Protein AF-A0A3D1K564-F1 (afdb_monomer_lite)

Sequence (137 aa):
MQFQDIPREAAVLSRRKPKVAVYGVAVAQEESGLRGAKVAAESIRPDVGFVIDVWGANDTPEAKQPDGGEAKLGMGPGIFKNPNNTRLFVDRMMMVAKKENIPYQITSHYLSVSRTDAAVLIETILSMSGKDKFYRA

pLDDT: mean 79.86, std 16.47, range [28.91, 97.94]

Foldseek 3Di:
DDPVCVVVVVVVVVVVPDPDDDDDDDFPCLVVQLVRLLVVCVVVVDLDDDDDDDDDAQPDPPRDAAPFGHDDPPQAEEQEDEPLDDPVVSVVVVVVCVVVVNGYHYTHHPDPADSGSSNSNSVSNVVVPPPPDPDPD

Structure (mmCIF, N/CA/C/O backbone):
data_AF-A0A3D1K564-F1
#
_entry.id   AF-A0A3D1K564-F1
#
loop_
_atom_site.group_PDB
_atom_site.id
_atom_site.type_symbol
_atom_site.label_atom_id
_atom_site.label_alt_id
_atom_site.label_comp_id
_atom_site.label_asym_id
_atom_site.label_entity_id
_atom_site.label_seq_id
_atom_site.pdbx_PDB_ins_code
_atom_site.Cartn_x
_atom_site.Cartn_y
_atom_site.Cartn_z
_atom_site.occupancy
_atom_site.B_iso_or_equiv
_atom_site.auth_seq_id
_atom_site.auth_comp_id
_a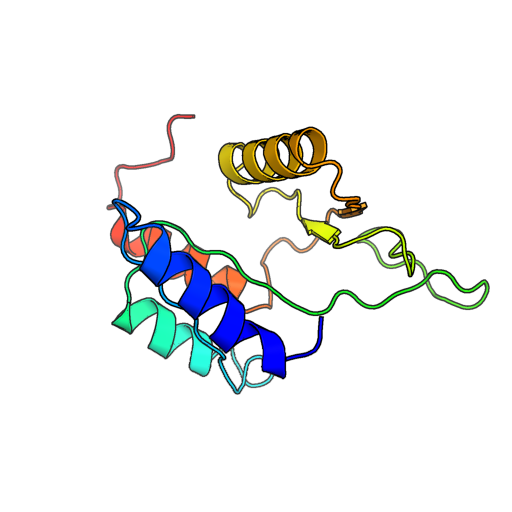tom_site.auth_asym_id
_atom_site.auth_atom_id
_atom_site.pdbx_PDB_model_num
ATOM 1 N N . MET A 1 1 ? -6.138 -2.792 -15.279 1.00 43.50 1 MET A N 1
ATOM 2 C CA . MET A 1 1 ? -7.087 -2.254 -14.287 1.00 43.50 1 MET A CA 1
ATOM 3 C C . MET A 1 1 ? -7.324 -0.808 -14.672 1.00 43.50 1 MET A C 1
ATOM 5 O O . MET A 1 1 ? -6.364 -0.047 -14.679 1.00 43.50 1 MET A O 1
ATOM 9 N N . GLN A 1 2 ? -8.515 -0.465 -15.160 1.00 30.95 2 GLN A N 1
ATOM 10 C CA . GLN A 1 2 ? -8.832 0.924 -15.504 1.00 30.95 2 GLN A CA 1
ATOM 11 C C . GLN A 1 2 ? -9.323 1.623 -14.230 1.00 30.95 2 GLN A C 1
ATOM 13 O O . GLN A 1 2 ? -9.962 0.995 -13.394 1.00 30.95 2 GLN A O 1
ATOM 18 N N . PHE A 1 3 ? -9.056 2.921 -14.062 1.00 37.22 3 PHE A N 1
ATOM 19 C CA . PHE A 1 3 ? -9.490 3.697 -12.882 1.00 37.22 3 PHE A CA 1
ATOM 20 C C . PHE A 1 3 ? -11.009 3.626 -12.604 1.00 37.22 3 PHE A C 1
ATOM 22 O O . PHE A 1 3 ? -11.448 3.906 -11.492 1.00 37.22 3 PHE A O 1
ATOM 29 N N . GLN A 1 4 ? -11.808 3.215 -13.594 1.00 34.19 4 GLN A N 1
ATOM 30 C CA . GLN A 1 4 ? -13.251 2.996 -13.476 1.00 34.19 4 GLN A CA 1
ATOM 31 C C . GLN A 1 4 ? -13.634 1.728 -12.689 1.00 34.19 4 GLN A C 1
ATOM 33 O O . GLN A 1 4 ? -14.790 1.601 -12.289 1.00 34.19 4 GLN A O 1
ATOM 38 N N . ASP A 1 5 ? -12.693 0.811 -12.445 1.00 50.09 5 ASP A N 1
ATOM 39 C CA . ASP A 1 5 ? -12.957 -0.441 -11.732 1.00 50.09 5 ASP A CA 1
ATOM 40 C C . ASP A 1 5 ? -12.963 -0.244 -10.203 1.00 50.09 5 ASP A C 1
ATOM 42 O O . ASP A 1 5 ? -13.781 -0.850 -9.521 1.00 50.09 5 ASP A O 1
ATOM 46 N N . ILE A 1 6 ? -12.185 0.703 -9.656 1.00 52.62 6 ILE A N 1
ATOM 47 C CA . ILE A 1 6 ? -12.010 0.906 -8.198 1.00 52.62 6 ILE A CA 1
ATOM 48 C C . ILE A 1 6 ? -13.342 0.995 -7.408 1.00 52.62 6 ILE A C 1
ATOM 50 O O . ILE A 1 6 ? -13.456 0.358 -6.352 1.00 52.62 6 ILE A O 1
ATOM 54 N N . PRO A 1 7 ? -14.390 1.711 -7.877 1.00 54.53 7 PRO A N 1
ATOM 55 C CA . PRO A 1 7 ? -15.698 1.711 -7.213 1.00 54.53 7 PRO A CA 1
ATOM 56 C C . PRO A 1 7 ? -16.371 0.326 -7.181 1.00 54.53 7 PRO A C 1
ATOM 58 O O . PRO A 1 7 ? -17.104 -0.000 -6.244 1.00 54.53 7 PRO A O 1
ATOM 61 N N . ARG A 1 8 ? -16.124 -0.509 -8.194 1.00 57.53 8 ARG A N 1
ATOM 62 C CA . ARG A 1 8 ? -16.671 -1.861 -8.343 1.00 57.53 8 ARG A CA 1
ATOM 63 C C . ARG A 1 8 ? -16.048 -2.830 -7.348 1.00 57.53 8 ARG A C 1
ATOM 65 O O . ARG A 1 8 ? -16.786 -3.580 -6.710 1.00 57.53 8 ARG A O 1
ATOM 72 N N . GLU A 1 9 ? -14.731 -2.804 -7.157 1.00 64.12 9 GLU A N 1
ATOM 73 C CA . GLU A 1 9 ? -14.086 -3.651 -6.144 1.00 64.12 9 GLU A CA 1
ATOM 74 C C . GLU A 1 9 ? -14.426 -3.199 -4.718 1.00 64.12 9 GLU A C 1
ATOM 76 O O . GLU A 1 9 ? -14.668 -4.041 -3.849 1.00 64.12 9 GLU A O 1
ATOM 81 N N . ALA A 1 10 ? -14.562 -1.890 -4.476 1.00 62.00 10 ALA A N 1
ATOM 82 C CA . ALA A 1 10 ? -15.093 -1.385 -3.208 1.00 62.00 10 ALA A CA 1
ATOM 83 C C . ALA A 1 10 ? -16.510 -1.936 -2.927 1.00 62.00 10 ALA A C 1
ATOM 85 O O . ALA A 1 10 ? -16.824 -2.333 -1.801 1.00 62.00 10 ALA A O 1
ATOM 86 N N . ALA A 1 11 ? -17.345 -2.074 -3.963 1.00 63.56 11 ALA A N 1
ATOM 87 C CA . ALA A 1 11 ? -18.661 -2.703 -3.857 1.00 63.56 11 ALA A CA 1
ATOM 88 C C . ALA A 1 11 ? -18.607 -4.231 -3.628 1.00 63.56 11 ALA A C 1
ATOM 90 O O . ALA A 1 11 ? -19.564 -4.812 -3.114 1.00 63.56 11 ALA A O 1
ATOM 91 N N . VAL A 1 12 ? -17.502 -4.907 -3.958 1.00 70.81 12 VAL A N 1
ATOM 92 C CA . VAL A 1 12 ? -17.290 -6.321 -3.595 1.00 70.81 12 VAL A CA 1
ATOM 93 C C . VAL A 1 12 ? -17.003 -6.457 -2.099 1.00 70.81 12 VAL A C 1
ATOM 95 O O . VAL A 1 12 ? -17.484 -7.398 -1.462 1.00 70.81 12 VAL A O 1
ATOM 98 N N . LEU A 1 13 ? -16.267 -5.512 -1.508 1.00 73.50 13 LEU A N 1
ATOM 99 C CA . LEU A 1 13 ? -15.951 -5.533 -0.078 1.00 73.50 13 LEU A CA 1
ATOM 100 C C . LEU A 1 13 ? -17.196 -5.368 0.796 1.00 73.50 13 LEU A C 1
ATOM 102 O O . LEU A 1 13 ? -17.326 -6.076 1.796 1.00 73.50 13 LEU A O 1
ATOM 106 N N . SER A 1 14 ? -18.153 -4.529 0.391 1.00 72.19 14 SER A N 1
ATOM 107 C CA . SER A 1 14 ? -19.412 -4.361 1.134 1.00 72.19 14 SER A CA 1
ATOM 108 C C . SER A 1 14 ? -20.206 -5.671 1.249 1.00 72.19 14 SER A C 1
ATOM 110 O O . SER A 1 14 ? -20.795 -5.961 2.291 1.00 72.19 14 SER A O 1
ATOM 112 N N . ARG A 1 15 ? -20.144 -6.532 0.224 1.00 78.25 15 ARG A N 1
ATOM 113 C CA . ARG A 1 15 ? -20.793 -7.856 0.219 1.00 78.25 15 ARG A CA 1
ATOM 114 C C . ARG A 1 15 ? -20.094 -8.875 1.120 1.00 78.25 15 ARG A C 1
ATOM 116 O O . ARG A 1 15 ? -20.740 -9.811 1.583 1.00 78.25 15 ARG A O 1
ATOM 123 N N . ARG A 1 16 ? -18.794 -8.702 1.382 1.00 82.50 16 ARG A N 1
ATOM 124 C CA . ARG A 1 16 ? -17.988 -9.613 2.215 1.00 82.50 16 ARG A CA 1
ATOM 125 C C . ARG A 1 16 ? -18.073 -9.324 3.715 1.00 82.50 16 ARG A C 1
ATOM 127 O O . ARG A 1 16 ? -17.555 -10.121 4.490 1.00 82.50 16 ARG A O 1
ATOM 134 N N . LYS A 1 17 ? -18.734 -8.230 4.122 1.00 81.38 17 LYS A N 1
ATOM 135 C CA . LYS A 1 17 ? -18.949 -7.834 5.529 1.00 81.38 17 LYS A CA 1
ATOM 136 C C . LYS A 1 17 ? -17.663 -7.923 6.377 1.00 81.38 17 LYS A C 1
ATOM 138 O O . LYS A 1 17 ? -17.613 -8.692 7.341 1.00 81.38 17 LYS A O 1
ATOM 143 N N . PRO A 1 18 ? -16.598 -7.189 6.007 1.00 85.06 18 PRO A N 1
ATOM 144 C CA . PRO A 1 18 ? -15.354 -7.203 6.763 1.00 85.06 18 PRO A CA 1
ATOM 145 C C . PRO A 1 18 ? -15.577 -6.701 8.194 1.00 85.06 18 PRO A C 1
ATOM 147 O O . PRO A 1 18 ? -16.419 -5.845 8.448 1.00 85.06 18 PRO A O 1
ATOM 150 N N . LYS A 1 19 ? -14.767 -7.198 9.135 1.00 90.75 19 LYS A N 1
ATOM 151 C CA . LYS A 1 19 ? -14.740 -6.709 10.528 1.00 90.75 19 LYS A CA 1
ATOM 152 C C . LYS A 1 19 ? -14.007 -5.367 10.684 1.00 90.75 19 LYS A C 1
ATOM 154 O O . LYS A 1 19 ? -13.745 -4.944 11.802 1.00 90.75 19 LYS A O 1
ATOM 159 N N . VAL A 1 20 ? -13.634 -4.744 9.571 1.00 88.50 20 VAL A N 1
ATOM 160 C CA . VAL A 1 20 ? -12.897 -3.482 9.499 1.00 88.50 20 VAL A CA 1
ATOM 161 C C . VAL A 1 20 ? -13.640 -2.533 8.569 1.00 88.50 20 VAL A C 1
ATOM 163 O O . VAL A 1 20 ? -14.261 -2.978 7.600 1.00 88.50 20 VAL A O 1
ATOM 166 N N . ALA A 1 21 ? -13.565 -1.235 8.850 1.00 89.06 21 ALA A N 1
ATOM 167 C CA . ALA A 1 21 ? -13.993 -0.221 7.899 1.00 89.06 21 ALA A CA 1
ATOM 168 C C . ALA A 1 21 ? -12.960 -0.125 6.766 1.00 89.06 21 ALA A C 1
ATOM 170 O O . ALA A 1 21 ? -11.756 -0.166 7.017 1.00 89.06 21 ALA A O 1
ATOM 171 N N . VAL A 1 22 ? -13.427 -0.016 5.522 1.00 89.12 22 VAL A N 1
ATOM 172 C CA . VAL A 1 22 ? -12.557 0.158 4.353 1.00 89.12 22 VAL A CA 1
ATOM 173 C C . VAL A 1 22 ? -12.939 1.444 3.641 1.00 89.12 22 VAL A C 1
ATOM 175 O O . VAL A 1 22 ? -14.104 1.641 3.301 1.00 89.12 22 VAL A O 1
ATOM 178 N N . TYR A 1 23 ? -11.941 2.287 3.394 1.00 88.56 23 TYR A N 1
ATOM 179 C CA . TYR A 1 23 ? -12.080 3.556 2.691 1.00 88.56 23 TYR A CA 1
ATOM 180 C C . TYR A 1 23 ? -11.249 3.500 1.409 1.00 88.56 23 TYR A C 1
ATOM 182 O O . TYR A 1 23 ? -10.052 3.228 1.459 1.00 88.56 23 TYR A O 1
ATOM 190 N N . GLY A 1 24 ? -11.886 3.741 0.264 1.00 89.38 24 GLY A N 1
ATOM 191 C CA . GLY A 1 24 ? -11.201 3.977 -1.006 1.00 89.38 24 GLY A CA 1
ATOM 192 C C . GLY A 1 24 ? -11.219 5.469 -1.305 1.00 89.38 24 GLY A C 1
ATOM 193 O O . GLY A 1 24 ? -12.296 6.059 -1.354 1.00 89.38 24 GLY A O 1
ATOM 194 N N . VAL A 1 25 ? -10.048 6.078 -1.483 1.00 88.81 25 VAL A N 1
ATOM 195 C CA . VAL A 1 25 ? -9.925 7.518 -1.739 1.00 88.81 25 VAL A CA 1
ATOM 196 C C . VAL A 1 25 ? -9.059 7.730 -2.970 1.00 88.81 25 VAL A C 1
ATOM 198 O O . VAL A 1 25 ? -7.931 7.252 -3.021 1.00 88.81 25 VAL A O 1
ATOM 201 N N . ALA A 1 26 ? -9.585 8.461 -3.948 1.00 89.62 26 ALA A N 1
ATOM 202 C CA . ALA A 1 26 ? -8.789 9.026 -5.026 1.00 89.62 26 ALA A CA 1
ATOM 203 C C . ALA A 1 26 ? -8.422 10.457 -4.628 1.00 89.62 26 ALA A C 1
ATOM 205 O O . ALA A 1 26 ? -9.306 11.288 -4.409 1.00 89.62 26 ALA A O 1
ATOM 206 N N . VAL A 1 27 ? -7.129 10.726 -4.480 1.00 87.88 27 VAL A N 1
ATOM 207 C CA . VAL A 1 27 ? -6.621 12.028 -4.045 1.00 87.88 27 VAL A CA 1
ATOM 208 C C . VAL A 1 27 ? -6.069 12.804 -5.235 1.00 87.88 27 VAL A C 1
ATOM 210 O O . VAL A 1 27 ? -5.535 12.229 -6.178 1.00 87.88 27 VAL A O 1
ATOM 213 N N . ALA A 1 28 ? -6.233 14.124 -5.205 1.00 88.62 28 ALA A N 1
ATOM 214 C CA . ALA A 1 28 ? -5.662 15.033 -6.192 1.00 88.62 28 ALA A CA 1
ATOM 215 C C . ALA A 1 28 ? -4.487 15.810 -5.584 1.00 88.62 28 ALA A C 1
ATOM 217 O O . ALA A 1 28 ? -4.358 15.905 -4.360 1.00 88.62 28 ALA A O 1
ATOM 218 N N . GLN A 1 29 ? -3.687 16.441 -6.450 1.00 88.19 29 GLN A N 1
ATOM 219 C CA . GLN A 1 29 ? -2.569 17.306 -6.055 1.00 88.19 29 GLN A CA 1
ATOM 220 C C . GLN A 1 29 ? -1.461 16.583 -5.266 1.00 88.19 29 GLN A C 1
ATOM 222 O O . GLN A 1 29 ? -0.900 17.162 -4.332 1.00 88.19 29 GLN A O 1
ATOM 227 N N . GLU A 1 30 ? -1.131 15.348 -5.653 1.00 86.25 30 GLU A N 1
ATOM 228 C CA . GLU A 1 30 ? 0.071 14.641 -5.181 1.00 86.25 30 GLU A CA 1
ATOM 229 C C . GLU A 1 30 ? 1.315 15.490 -5.516 1.00 86.25 30 GLU A C 1
ATOM 231 O O . GLU A 1 30 ? 1.948 16.052 -4.616 1.00 86.25 30 GLU A O 1
ATOM 236 N N . GLU A 1 31 ? 1.510 15.786 -6.806 1.00 83.81 31 GLU A N 1
ATOM 237 C CA . GLU A 1 31 ? 2.674 16.526 -7.322 1.00 83.81 31 GLU A CA 1
ATOM 238 C C . GLU A 1 31 ? 2.763 17.980 -6.821 1.00 83.81 31 GLU A C 1
ATOM 240 O O . GLU A 1 31 ? 3.798 18.636 -6.921 1.00 83.81 31 GLU A O 1
ATOM 245 N N . SER A 1 32 ? 1.672 18.509 -6.259 1.00 85.94 32 SER A N 1
ATOM 246 C CA . SER A 1 32 ? 1.587 19.863 -5.688 1.00 85.94 32 SER A CA 1
ATOM 247 C C . SER A 1 32 ? 1.643 19.876 -4.152 1.00 85.94 32 SER A C 1
ATOM 249 O O . SER A 1 32 ? 1.168 20.820 -3.506 1.00 85.94 32 SER A O 1
ATOM 251 N N . GLY A 1 33 ? 2.231 18.837 -3.551 1.00 83.94 33 GLY A N 1
ATOM 252 C CA . GLY A 1 33 ? 2.546 18.778 -2.122 1.00 83.94 33 GLY A CA 1
ATOM 253 C C . GLY A 1 33 ? 1.624 17.887 -1.289 1.00 83.94 33 GLY A C 1
ATOM 254 O O . GLY A 1 33 ? 1.422 18.176 -0.102 1.00 83.94 33 GLY A O 1
ATOM 255 N N . LEU A 1 34 ? 1.076 16.826 -1.894 1.00 88.31 34 LEU A N 1
ATOM 256 C CA . LEU A 1 34 ? 0.319 15.759 -1.221 1.00 88.31 34 LEU A CA 1
ATOM 257 C C . LEU A 1 34 ? -0.944 16.257 -0.498 1.00 88.31 34 LEU A C 1
ATOM 259 O O . LEU A 1 34 ? -1.368 15.705 0.518 1.00 88.31 34 LEU A O 1
ATOM 263 N N . ARG A 1 35 ? -1.540 17.358 -0.972 1.00 86.81 35 ARG A N 1
ATOM 264 C CA . ARG A 1 35 ? -2.614 18.058 -0.241 1.00 86.81 35 ARG A CA 1
ATOM 265 C C . ARG A 1 35 ? -3.868 17.203 -0.101 1.00 86.81 35 ARG A C 1
ATOM 267 O O . ARG A 1 35 ? -4.461 17.178 0.976 1.00 86.81 35 ARG A O 1
ATOM 274 N N . GLY A 1 36 ? -4.239 16.482 -1.160 1.00 89.25 36 GLY A N 1
ATOM 275 C CA . GLY A 1 36 ? -5.372 15.561 -1.127 1.00 89.25 36 GLY A CA 1
ATOM 276 C C . GLY A 1 36 ? -5.165 14.436 -0.114 1.00 89.25 36 GLY A C 1
ATOM 277 O O . GLY A 1 36 ? -6.044 14.193 0.713 1.00 89.25 36 GLY A O 1
ATOM 278 N N . ALA A 1 37 ? -3.983 13.812 -0.115 1.00 89.69 37 ALA A N 1
ATOM 279 C CA . ALA A 1 37 ? -3.646 12.768 0.848 1.00 89.69 37 ALA A CA 1
ATOM 280 C C . ALA A 1 37 ? -3.650 13.271 2.291 1.00 89.69 37 ALA A C 1
ATOM 282 O O . ALA A 1 37 ? -4.167 12.569 3.153 1.00 89.69 37 ALA A O 1
ATOM 283 N N . LYS A 1 38 ? -3.159 14.487 2.566 1.00 91.56 38 LYS A N 1
ATOM 284 C CA . LYS A 1 38 ? -3.183 15.072 3.923 1.00 91.56 38 LYS A CA 1
ATOM 285 C C . LYS A 1 38 ? -4.598 15.197 4.466 1.00 91.56 38 LYS A C 1
ATOM 287 O O . LYS A 1 38 ? -4.873 14.752 5.574 1.00 91.56 38 LYS A O 1
ATOM 292 N N . VAL A 1 39 ? -5.510 15.754 3.669 1.00 92.00 39 VAL A N 1
ATOM 293 C CA . VAL A 1 39 ? -6.916 15.891 4.074 1.00 92.00 39 VAL A CA 1
ATOM 294 C C . VAL A 1 39 ? -7.551 14.519 4.292 1.00 92.00 39 VAL A C 1
ATOM 296 O O . VAL A 1 39 ? -8.225 14.313 5.300 1.00 92.00 39 VAL A O 1
ATOM 299 N N . ALA A 1 40 ? -7.319 13.571 3.381 1.00 92.00 40 ALA A N 1
ATOM 300 C CA . ALA A 1 40 ? -7.869 12.224 3.487 1.00 92.00 40 ALA A CA 1
ATOM 301 C C . ALA A 1 40 ? -7.352 11.482 4.729 1.00 92.00 40 ALA A C 1
ATOM 303 O O . ALA A 1 40 ? -8.149 10.931 5.488 1.00 92.00 40 ALA A O 1
ATOM 304 N N . ALA A 1 41 ? -6.038 11.501 4.957 1.00 91.19 41 ALA A N 1
ATOM 305 C CA . ALA A 1 41 ? -5.392 10.824 6.073 1.00 91.19 41 ALA A CA 1
ATOM 306 C C . ALA A 1 41 ? -5.860 11.382 7.420 1.00 91.19 41 ALA A C 1
ATOM 308 O O . ALA A 1 41 ? -6.261 10.606 8.283 1.00 91.19 41 ALA A O 1
ATOM 309 N N . GLU A 1 42 ? -5.901 12.707 7.579 1.00 91.31 42 GLU A N 1
ATOM 310 C CA . GLU A 1 42 ? -6.357 13.340 8.823 1.00 91.31 42 GLU A CA 1
ATOM 311 C C . GLU A 1 42 ? -7.861 13.176 9.066 1.00 91.31 42 GLU A C 1
ATOM 313 O O . GLU A 1 42 ? -8.298 13.095 10.212 1.00 91.31 42 GLU A O 1
ATOM 318 N N . SER A 1 43 ? -8.668 13.086 8.006 1.00 92.31 43 SER A N 1
ATOM 319 C CA . SER A 1 43 ? -10.115 12.873 8.148 1.00 92.31 43 SER A CA 1
ATOM 320 C C . SER A 1 43 ? -10.455 11.427 8.507 1.00 92.31 43 SER A C 1
ATOM 322 O O . SER A 1 43 ? -11.371 11.184 9.289 1.00 92.31 43 SER A O 1
ATOM 324 N N . ILE A 1 44 ? -9.743 10.460 7.918 1.00 93.12 44 ILE A N 1
ATOM 325 C CA . ILE A 1 44 ? -10.017 9.027 8.095 1.00 93.12 44 ILE A CA 1
ATOM 326 C C . ILE A 1 44 ? -9.295 8.469 9.321 1.00 93.12 44 ILE A C 1
ATOM 328 O O . ILE A 1 44 ? -9.849 7.608 9.999 1.00 93.12 44 ILE A O 1
ATOM 332 N N . ARG A 1 45 ? -8.072 8.944 9.598 1.00 91.56 45 ARG A N 1
ATOM 333 C CA . ARG A 1 45 ? -7.171 8.426 10.639 1.00 91.56 45 ARG A CA 1
ATOM 334 C C . ARG A 1 45 ? -7.054 6.895 10.583 1.00 91.56 45 ARG A C 1
ATOM 336 O O . ARG A 1 45 ? -7.495 6.214 11.508 1.00 91.56 45 ARG A O 1
ATOM 343 N N . PRO A 1 46 ? -6.523 6.335 9.479 1.00 90.00 46 PRO A N 1
ATOM 344 C CA . PRO A 1 46 ? -6.501 4.889 9.284 1.00 90.00 46 PRO A CA 1
ATOM 345 C C . PRO A 1 46 ? -5.509 4.202 10.231 1.00 90.00 46 PRO A C 1
ATOM 347 O O . PRO A 1 46 ? -4.442 4.739 10.493 1.00 90.00 46 PRO A O 1
ATOM 350 N N . ASP A 1 47 ? -5.805 2.976 10.673 1.00 90.00 47 ASP A N 1
ATOM 351 C CA . ASP A 1 47 ? -4.820 2.119 11.363 1.00 90.00 47 ASP A CA 1
ATOM 352 C C . ASP A 1 47 ? -3.802 1.505 10.385 1.00 90.00 47 ASP A C 1
ATOM 354 O O . ASP A 1 47 ? -2.681 1.150 10.747 1.00 90.00 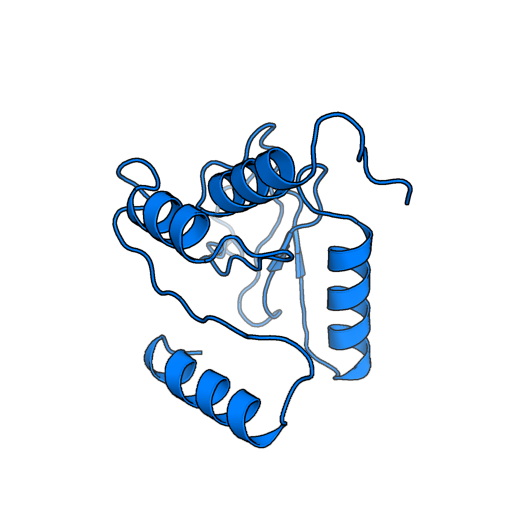47 ASP A O 1
ATOM 358 N N . VAL A 1 48 ? -4.230 1.321 9.133 1.00 88.94 48 VAL A N 1
ATOM 359 C CA . VAL A 1 48 ? -3.498 0.652 8.056 1.00 88.94 48 VAL A CA 1
ATOM 360 C C . VAL A 1 48 ? -3.791 1.373 6.746 1.00 88.94 48 VAL A C 1
ATOM 362 O O . VAL A 1 48 ? -4.953 1.607 6.416 1.00 88.94 48 VAL A O 1
ATOM 365 N N . GLY A 1 49 ? -2.745 1.659 5.971 1.00 89.62 49 GLY A N 1
ATOM 366 C CA . GLY A 1 49 ? -2.847 2.313 4.671 1.00 89.62 49 GLY A CA 1
ATOM 367 C C . GLY A 1 49 ? -2.229 1.494 3.541 1.00 89.62 49 GLY A C 1
ATOM 368 O O . GLY A 1 49 ? -1.145 0.934 3.697 1.00 89.62 49 GLY A O 1
ATOM 369 N N . PHE A 1 50 ? -2.899 1.473 2.389 1.00 89.75 50 PHE A N 1
ATOM 370 C CA . PHE A 1 50 ? -2.317 1.045 1.118 1.00 89.75 50 PHE A CA 1
ATOM 371 C C . PHE A 1 50 ? -2.254 2.252 0.189 1.00 89.75 50 PHE A C 1
ATOM 373 O O . PHE A 1 50 ? -3.242 2.973 0.059 1.00 89.75 50 PHE A O 1
ATOM 380 N N . VAL A 1 51 ? -1.113 2.447 -0.468 1.00 89.62 51 VAL A N 1
ATOM 381 C CA . VAL A 1 51 ? -0.964 3.435 -1.540 1.00 89.62 51 VAL A CA 1
ATOM 382 C C . VAL A 1 51 ? -0.765 2.687 -2.839 1.00 89.62 51 VAL A C 1
ATOM 384 O O . VAL A 1 51 ? 0.089 1.806 -2.929 1.00 89.62 51 VAL A O 1
ATOM 387 N N . ILE A 1 52 ? -1.601 3.017 -3.815 1.00 89.19 52 ILE A N 1
ATOM 388 C CA . ILE A 1 52 ? -1.559 2.451 -5.156 1.00 89.19 52 ILE A CA 1
ATOM 389 C C . ILE A 1 52 ? -1.182 3.598 -6.071 1.00 89.19 52 ILE A C 1
ATOM 391 O O . ILE A 1 52 ? -1.924 4.571 -6.175 1.00 89.19 52 ILE A O 1
ATOM 395 N N . ASP A 1 53 ? -0.029 3.466 -6.705 1.00 85.81 53 ASP A N 1
ATOM 396 C CA . ASP A 1 53 ? 0.532 4.486 -7.574 1.00 85.81 53 ASP A CA 1
ATOM 397 C C . ASP A 1 53 ? 1.154 3.824 -8.805 1.00 85.81 53 ASP A C 1
ATOM 399 O O . ASP A 1 53 ? 1.422 2.615 -8.825 1.00 85.81 53 ASP A O 1
ATOM 403 N N . VAL A 1 54 ? 1.338 4.608 -9.859 1.00 84.75 54 VAL A N 1
ATOM 404 C CA . VAL A 1 54 ? 1.896 4.140 -11.119 1.00 84.75 54 VAL A CA 1
ATOM 405 C C . VAL A 1 54 ? 3.394 3.906 -10.956 1.00 84.75 54 VAL A C 1
ATOM 407 O O . VAL A 1 54 ? 4.153 4.794 -10.581 1.00 84.75 54 VAL A O 1
ATOM 410 N N . TRP A 1 55 ? 3.840 2.702 -11.315 1.00 82.19 55 TRP A N 1
ATOM 411 C CA . TRP A 1 55 ? 5.255 2.394 -11.489 1.00 82.19 55 TRP A CA 1
ATOM 412 C C . TRP A 1 55 ? 5.578 2.370 -12.983 1.00 82.19 55 TRP A C 1
ATOM 414 O O . TRP A 1 55 ? 5.022 1.562 -13.729 1.00 82.19 55 TRP A O 1
ATOM 424 N N . GLY A 1 56 ? 6.430 3.295 -13.430 1.00 82.00 56 GLY A N 1
ATOM 425 C CA . GLY A 1 56 ? 6.807 3.417 -14.838 1.00 82.00 56 GLY A CA 1
ATOM 426 C C . GLY A 1 56 ? 7.620 2.215 -15.317 1.00 82.00 56 GLY A C 1
ATOM 427 O O . GLY A 1 56 ? 8.682 1.934 -14.761 1.00 82.00 56 GLY A O 1
ATOM 428 N N . ALA A 1 57 ? 7.128 1.533 -16.355 1.00 84.56 57 ALA A N 1
ATOM 429 C CA . ALA A 1 57 ? 7.849 0.451 -17.017 1.00 84.56 57 ALA A CA 1
ATOM 430 C C . ALA A 1 57 ? 9.157 0.956 -17.646 1.00 84.56 57 ALA A C 1
ATOM 432 O O . ALA A 1 57 ? 9.212 2.069 -18.173 1.00 84.56 57 ALA A O 1
ATOM 433 N N . ASN A 1 58 ? 10.208 0.144 -17.574 1.00 84.12 58 ASN A N 1
ATOM 434 C CA . ASN A 1 58 ? 11.559 0.491 -18.031 1.00 84.12 58 ASN A CA 1
ATOM 435 C C . ASN A 1 58 ? 12.261 -0.700 -18.707 1.00 84.12 58 ASN A C 1
ATOM 437 O O . ASN A 1 58 ? 13.482 -0.811 -18.691 1.00 84.12 58 ASN A O 1
ATOM 441 N N . ASP A 1 59 ? 11.472 -1.584 -19.306 1.00 82.38 59 ASP A N 1
ATOM 442 C CA . ASP A 1 59 ? 11.874 -2.847 -19.918 1.00 82.38 59 ASP A CA 1
ATOM 443 C C . ASP A 1 59 ? 12.272 -2.714 -21.399 1.00 82.38 59 ASP A C 1
ATOM 445 O O . ASP A 1 59 ? 12.214 -3.683 -22.159 1.00 82.38 59 ASP A O 1
ATOM 449 N N . THR A 1 60 ? 12.705 -1.519 -21.821 1.00 85.06 60 THR A N 1
ATOM 450 C CA . THR A 1 60 ? 13.227 -1.266 -23.172 1.00 85.06 60 THR A CA 1
ATOM 451 C C . THR A 1 60 ? 14.751 -1.094 -23.156 1.00 85.06 60 THR A C 1
ATOM 453 O O . THR A 1 60 ? 15.293 -0.573 -22.180 1.00 85.06 60 THR A O 1
ATOM 456 N N . PRO A 1 61 ? 15.474 -1.487 -24.225 1.00 82.81 61 PRO A N 1
ATOM 457 C CA . PRO A 1 61 ? 16.937 -1.372 -24.282 1.00 82.81 61 PRO A CA 1
ATOM 458 C C . PRO A 1 61 ? 17.473 0.044 -24.025 1.00 82.81 61 PRO A C 1
ATOM 460 O O . PRO A 1 61 ? 18.571 0.211 -23.500 1.00 82.81 61 PRO A O 1
ATOM 463 N N . GLU A 1 62 ? 16.702 1.064 -24.397 1.00 84.25 62 GLU A N 1
ATOM 464 C CA . GLU A 1 62 ? 17.057 2.477 -24.265 1.00 84.25 62 GLU A CA 1
ATOM 465 C C . GLU A 1 62 ? 16.679 3.073 -22.899 1.00 84.25 62 GLU A C 1
ATOM 467 O O . GLU A 1 62 ? 17.062 4.207 -22.591 1.00 84.25 62 GLU A O 1
ATOM 472 N N . ALA A 1 63 ? 15.912 2.349 -22.078 1.00 81.69 63 ALA A N 1
ATOM 473 C CA . ALA A 1 63 ? 15.477 2.843 -20.783 1.00 81.69 63 ALA A CA 1
ATOM 474 C C . ALA A 1 63 ? 16.658 2.914 -19.808 1.00 81.69 63 ALA A C 1
ATOM 476 O O . ALA A 1 63 ? 17.423 1.966 -19.621 1.00 81.69 63 ALA A O 1
ATOM 477 N N . LYS A 1 64 ? 16.790 4.054 -19.122 1.00 76.06 64 LYS A N 1
ATOM 478 C CA . LYS A 1 64 ? 17.695 4.144 -17.975 1.00 76.06 64 LYS A CA 1
ATOM 479 C C . LYS A 1 64 ? 17.123 3.299 -16.847 1.00 76.06 64 LYS A C 1
ATOM 481 O O . LYS A 1 64 ? 16.000 3.546 -16.414 1.00 76.06 64 LYS A O 1
ATOM 486 N N . GLN A 1 65 ? 17.910 2.349 -16.353 1.00 71.31 65 GLN A N 1
ATOM 487 C CA . GLN A 1 65 ? 17.536 1.570 -15.180 1.00 71.31 65 GLN A CA 1
ATOM 488 C C . GLN A 1 65 ? 17.457 2.501 -13.962 1.00 71.31 65 GLN A C 1
ATOM 490 O O . GLN A 1 65 ? 18.467 3.117 -13.611 1.00 71.31 65 GLN A O 1
ATOM 495 N N . PRO A 1 66 ? 16.279 2.664 -13.339 1.00 70.06 66 PRO A N 1
ATOM 496 C CA . PRO A 1 66 ? 16.151 3.467 -12.142 1.00 70.06 66 PRO A CA 1
ATOM 497 C C . PRO A 1 66 ? 16.722 2.707 -10.947 1.00 70.06 66 PRO A C 1
ATOM 499 O O . PRO A 1 66 ? 16.712 1.476 -10.897 1.00 70.06 66 PRO A O 1
ATOM 502 N N . ASP A 1 67 ? 17.111 3.454 -9.919 1.00 66.50 67 ASP A N 1
ATOM 503 C CA . ASP A 1 67 ? 17.659 2.908 -8.671 1.00 66.50 67 ASP A CA 1
ATOM 504 C C . ASP A 1 67 ? 16.694 1.942 -7.944 1.00 66.50 67 ASP A C 1
ATOM 506 O O . ASP A 1 67 ? 17.097 1.206 -7.047 1.00 66.50 67 ASP A O 1
ATOM 510 N N . GLY A 1 68 ? 15.408 1.936 -8.322 1.00 66.00 68 GLY A N 1
ATOM 511 C CA . GLY A 1 68 ? 14.359 1.059 -7.790 1.00 66.00 68 GLY A CA 1
ATOM 512 C C . GLY A 1 68 ? 14.236 -0.315 -8.463 1.00 66.00 68 GLY A C 1
ATOM 513 O O . GLY A 1 68 ? 13.401 -1.113 -8.031 1.00 66.00 68 GLY A O 1
ATOM 514 N N . GLY A 1 69 ? 15.041 -0.617 -9.483 1.00 75.31 69 GLY A N 1
ATOM 515 C CA . GLY A 1 69 ? 14.999 -1.884 -10.215 1.00 75.31 69 GLY A CA 1
ATOM 516 C C . GLY A 1 69 ? 14.095 -1.875 -11.451 1.00 75.31 69 GLY A C 1
ATOM 517 O O . GLY A 1 69 ? 13.437 -0.885 -11.783 1.00 75.31 69 GLY A O 1
ATOM 518 N N . GLU A 1 70 ? 14.100 -3.005 -12.154 1.00 81.38 70 GLU A N 1
ATOM 519 C CA . GLU A 1 70 ? 13.420 -3.169 -13.438 1.00 81.38 70 GLU A CA 1
ATOM 520 C C . GLU A 1 70 ? 11.911 -3.398 -13.253 1.00 81.38 70 GLU A C 1
ATOM 522 O O . GLU A 1 70 ? 11.486 -4.257 -12.479 1.00 81.38 70 GLU A O 1
ATOM 527 N N . ALA A 1 71 ? 11.114 -2.627 -13.987 1.00 86.94 71 ALA A N 1
ATOM 528 C CA . ALA A 1 71 ? 9.663 -2.659 -14.031 1.00 86.94 71 ALA A CA 1
ATOM 529 C C . ALA A 1 71 ? 9.224 -3.220 -15.384 1.00 86.94 71 ALA A C 1
ATOM 531 O O . ALA A 1 71 ? 9.273 -2.515 -16.394 1.00 86.94 71 ALA A O 1
ATOM 532 N N . LYS A 1 72 ? 8.795 -4.485 -15.409 1.00 88.75 72 LYS A N 1
ATOM 533 C CA . LYS A 1 72 ? 8.396 -5.168 -16.647 1.00 88.75 72 LYS A CA 1
ATOM 534 C C . LYS A 1 72 ? 6.900 -5.123 -16.866 1.00 88.75 72 LYS A C 1
ATOM 536 O O . LYS A 1 72 ? 6.118 -5.448 -15.962 1.00 88.75 72 LYS A O 1
ATOM 541 N N . LEU A 1 73 ? 6.494 -4.797 -18.089 1.00 90.50 73 LEU A N 1
ATOM 542 C CA . LEU A 1 73 ? 5.103 -4.913 -18.497 1.00 90.50 73 LEU A CA 1
ATOM 543 C C . LEU A 1 73 ? 4.664 -6.382 -18.477 1.00 90.50 73 LEU A C 1
ATOM 545 O O . LEU A 1 73 ? 5.417 -7.304 -18.781 1.00 90.50 73 LEU A O 1
ATOM 549 N N . GLY A 1 74 ? 3.417 -6.614 -18.066 1.00 90.31 74 GLY A N 1
ATOM 550 C CA . GLY A 1 74 ? 2.827 -7.955 -18.001 1.00 90.31 74 GLY A CA 1
ATOM 551 C C . GLY A 1 74 ? 3.286 -8.828 -16.826 1.00 90.31 74 GLY A C 1
ATOM 552 O O . GLY A 1 74 ? 2.674 -9.865 -16.589 1.00 90.31 74 GLY A O 1
ATOM 553 N N . MET A 1 75 ? 4.287 -8.417 -16.041 1.00 92.06 75 MET A N 1
ATOM 554 C CA . MET A 1 75 ? 4.806 -9.201 -14.904 1.00 92.06 75 MET A CA 1
ATOM 555 C C . MET A 1 75 ? 4.074 -8.936 -13.572 1.00 92.06 75 MET A C 1
ATOM 557 O O . MET A 1 75 ? 4.493 -9.406 -12.515 1.00 92.06 75 MET A O 1
ATOM 561 N N . GLY A 1 76 ? 2.950 -8.215 -13.614 1.00 91.50 76 GLY A N 1
ATOM 562 C CA . GLY A 1 76 ? 2.126 -7.894 -12.446 1.00 91.50 76 GLY A CA 1
ATOM 563 C C . GLY A 1 76 ? 2.580 -6.642 -11.680 1.00 91.50 76 GLY A C 1
ATOM 564 O O . GLY A 1 76 ? 3.587 -6.024 -12.035 1.00 91.50 76 GLY A O 1
ATOM 565 N N . PRO A 1 77 ? 1.821 -6.222 -10.649 1.00 91.62 77 PRO A N 1
ATOM 566 C CA . PRO A 1 77 ? 2.118 -5.024 -9.867 1.00 91.62 77 PRO A CA 1
ATOM 567 C C . PRO A 1 77 ? 3.441 -5.126 -9.100 1.00 91.62 77 PRO A C 1
ATOM 569 O O . PRO A 1 77 ? 3.838 -6.199 -8.639 1.00 91.62 77 PRO A O 1
ATOM 572 N N . GLY A 1 78 ? 4.096 -3.980 -8.916 1.00 90.50 78 GLY A N 1
ATOM 573 C CA . GLY A 1 78 ? 5.256 -3.849 -8.041 1.00 90.50 78 GLY A CA 1
ATOM 574 C C . GLY A 1 78 ? 4.842 -3.764 -6.574 1.00 90.50 78 GLY A C 1
ATOM 575 O O . GLY A 1 78 ? 4.021 -2.931 -6.198 1.00 90.50 78 GLY A O 1
ATOM 576 N N . ILE A 1 79 ? 5.435 -4.604 -5.731 1.00 91.69 79 ILE A N 1
ATOM 577 C CA . ILE A 1 79 ? 5.356 -4.493 -4.276 1.00 91.69 79 ILE A CA 1
ATOM 578 C C . ILE A 1 79 ? 6.635 -3.818 -3.793 1.00 91.69 79 ILE A C 1
ATOM 580 O O . ILE A 1 79 ? 7.741 -4.345 -3.955 1.00 91.69 79 ILE A O 1
ATOM 584 N N . PHE A 1 80 ? 6.467 -2.655 -3.171 1.00 87.88 80 PHE A N 1
ATOM 585 C CA . PHE A 1 80 ? 7.569 -1.899 -2.597 1.00 87.88 80 PHE A CA 1
ATOM 586 C C . PHE A 1 80 ? 8.002 -2.553 -1.286 1.00 87.88 80 PHE A C 1
ATOM 588 O O . PHE A 1 80 ? 7.214 -2.719 -0.352 1.00 87.88 80 PHE A O 1
ATOM 595 N N . LYS A 1 81 ? 9.270 -2.957 -1.240 1.00 88.12 81 LYS A N 1
ATOM 596 C CA . LYS A 1 81 ? 9.908 -3.550 -0.069 1.00 88.12 81 LYS A CA 1
ATOM 597 C C . LYS A 1 81 ? 11.115 -2.704 0.313 1.00 88.12 81 LYS A C 1
ATOM 599 O O . LYS A 1 81 ? 12.233 -2.966 -0.123 1.00 88.12 81 LYS A O 1
ATOM 604 N N . ASN A 1 82 ? 10.880 -1.685 1.131 1.00 84.00 82 ASN A N 1
ATOM 605 C CA . ASN A 1 82 ? 11.916 -0.794 1.650 1.00 84.00 82 ASN A CA 1
ATOM 606 C C . ASN A 1 82 ? 11.701 -0.510 3.158 1.00 84.00 82 ASN A C 1
ATOM 608 O O . ASN A 1 82 ? 10.679 -0.927 3.711 1.00 84.00 82 ASN A O 1
ATOM 612 N N . PRO A 1 83 ? 12.639 0.179 3.840 1.00 84.19 83 PRO A N 1
ATOM 613 C CA . PRO A 1 83 ? 12.535 0.470 5.275 1.00 84.19 83 PRO A CA 1
ATOM 614 C C . PRO A 1 83 ? 11.331 1.330 5.690 1.00 84.19 83 PRO A C 1
ATOM 616 O O . PRO A 1 83 ? 10.957 1.307 6.858 1.00 84.19 83 PRO A O 1
ATOM 619 N N . ASN A 1 84 ? 10.711 2.061 4.759 1.00 81.81 84 ASN A N 1
ATOM 620 C CA . ASN A 1 84 ? 9.527 2.880 5.033 1.00 81.81 84 ASN A CA 1
ATOM 621 C C . ASN A 1 84 ? 8.237 2.042 5.072 1.00 81.81 84 ASN A C 1
ATOM 623 O O . ASN A 1 84 ? 7.202 2.523 5.528 1.00 81.81 84 ASN A O 1
ATOM 627 N N . ASN A 1 85 ? 8.265 0.793 4.596 1.00 86.44 85 ASN A N 1
ATOM 628 C CA . ASN A 1 85 ? 7.108 -0.095 4.612 1.00 86.44 85 ASN A CA 1
ATOM 629 C C . ASN A 1 85 ? 7.163 -1.056 5.806 1.00 86.44 85 ASN A C 1
ATOM 631 O O . ASN A 1 85 ? 8.187 -1.681 6.083 1.00 86.44 85 ASN A O 1
ATOM 635 N N . THR A 1 86 ? 6.027 -1.266 6.474 1.00 88.88 86 THR A N 1
ATOM 636 C CA . THR A 1 86 ? 5.926 -2.271 7.538 1.00 88.88 86 THR A CA 1
ATOM 637 C C . THR A 1 86 ? 6.187 -3.669 6.973 1.00 88.88 86 THR A C 1
ATOM 639 O O . THR A 1 86 ? 5.399 -4.192 6.180 1.00 88.88 86 THR A O 1
ATOM 642 N N . ARG A 1 87 ? 7.273 -4.314 7.420 1.00 89.00 87 ARG A N 1
ATOM 643 C CA . ARG A 1 87 ? 7.722 -5.617 6.902 1.00 89.00 87 ARG A CA 1
ATOM 644 C C . ARG A 1 87 ? 6.631 -6.688 6.935 1.00 89.00 87 ARG A C 1
ATOM 646 O O . ARG A 1 87 ? 6.430 -7.386 5.944 1.00 89.00 87 ARG A O 1
ATOM 653 N N . LEU A 1 88 ? 5.887 -6.764 8.041 1.00 90.19 88 LEU A N 1
ATOM 654 C CA . LEU A 1 88 ? 4.773 -7.703 8.203 1.00 90.19 88 LEU A CA 1
ATOM 655 C C . LEU A 1 88 ? 3.692 -7.522 7.125 1.00 90.19 88 LEU A C 1
ATOM 657 O O . LEU A 1 88 ? 3.124 -8.505 6.657 1.00 90.19 88 LEU A O 1
ATOM 661 N N . PHE A 1 89 ? 3.408 -6.281 6.722 1.00 89.81 89 PHE A N 1
ATOM 662 C CA . PHE A 1 89 ? 2.423 -5.988 5.681 1.00 89.81 89 PHE A CA 1
ATOM 663 C C . PHE A 1 89 ? 2.904 -6.439 4.309 1.00 89.81 89 PHE A C 1
ATOM 665 O O . PHE A 1 89 ? 2.166 -7.118 3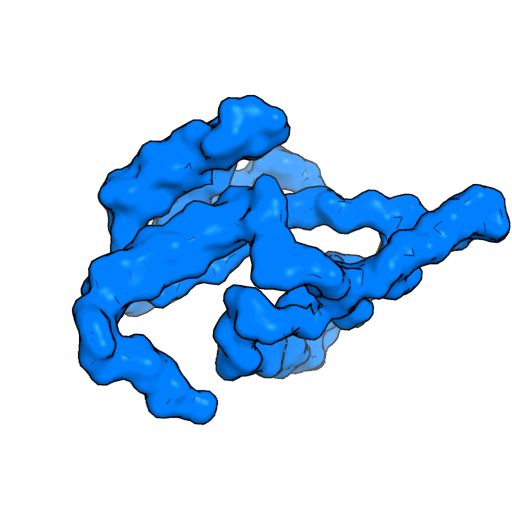.596 1.00 89.81 89 PHE A O 1
ATOM 672 N N . VAL A 1 90 ? 4.153 -6.122 3.970 1.00 92.50 90 VAL A N 1
ATOM 673 C CA . VAL A 1 90 ? 4.770 -6.536 2.704 1.00 92.50 90 VAL A CA 1
ATOM 674 C C . VAL A 1 90 ? 4.781 -8.059 2.577 1.00 92.50 90 VAL A C 1
ATOM 676 O O . VAL A 1 90 ? 4.317 -8.601 1.574 1.00 92.50 90 VAL A O 1
ATOM 679 N N . ASP A 1 91 ? 5.221 -8.761 3.621 1.00 93.94 91 ASP A N 1
ATOM 680 C CA . ASP A 1 91 ? 5.289 -10.223 3.607 1.00 93.94 91 ASP A CA 1
ATOM 681 C C . ASP A 1 91 ? 3.886 -10.858 3.507 1.00 93.94 91 ASP A C 1
ATOM 683 O O . ASP A 1 91 ? 3.701 -11.841 2.784 1.00 93.94 91 ASP A O 1
ATOM 687 N N . ARG A 1 92 ? 2.867 -10.274 4.159 1.00 94.44 92 ARG A N 1
ATOM 688 C CA . ARG A 1 92 ? 1.466 -10.714 4.020 1.00 94.44 92 ARG A CA 1
ATOM 689 C C . ARG A 1 92 ? 0.916 -10.490 2.612 1.00 94.44 92 ARG A C 1
ATOM 691 O O . ARG A 1 92 ? 0.249 -11.384 2.097 1.00 94.44 92 ARG A O 1
ATOM 698 N N . MET A 1 93 ? 1.205 -9.355 1.974 1.00 94.06 93 MET A N 1
ATOM 699 C CA . MET A 1 93 ? 0.803 -9.111 0.582 1.00 94.06 93 MET A CA 1
ATOM 700 C C . MET A 1 93 ? 1.421 -10.147 -0.359 1.00 94.06 93 MET A C 1
ATOM 702 O O . MET A 1 93 ? 0.706 -10.763 -1.146 1.00 94.06 93 MET A O 1
ATOM 706 N N . MET A 1 94 ? 2.724 -10.410 -0.222 1.00 95.25 94 MET A N 1
ATOM 707 C CA . MET A 1 94 ? 3.415 -11.435 -1.011 1.00 95.25 94 MET A CA 1
ATOM 708 C C . MET A 1 94 ? 2.834 -12.835 -0.770 1.00 95.25 94 MET A C 1
ATOM 710 O O . MET A 1 94 ? 2.691 -13.615 -1.708 1.00 95.25 94 MET A O 1
ATOM 714 N N . MET A 1 95 ? 2.484 -13.171 0.477 1.00 97.31 95 MET A N 1
ATOM 715 C CA . MET A 1 95 ? 1.848 -14.447 0.815 1.00 97.31 95 MET A CA 1
ATOM 716 C C . MET A 1 95 ? 0.489 -14.604 0.125 1.00 97.31 95 MET A C 1
ATOM 718 O O . MET A 1 95 ? 0.226 -15.652 -0.464 1.00 97.31 95 MET A O 1
ATOM 722 N N . VAL A 1 96 ? -0.363 -13.576 0.182 1.00 96.00 96 VAL A N 1
ATOM 723 C CA . VAL A 1 96 ? -1.673 -13.585 -0.485 1.00 96.00 96 VAL A CA 1
ATOM 724 C C . VAL A 1 96 ? -1.499 -13.688 -1.998 1.00 96.00 96 VAL A C 1
ATOM 726 O O . VAL A 1 96 ? -2.136 -14.535 -2.612 1.00 96.00 96 VAL A O 1
ATOM 729 N N . ALA A 1 97 ? -0.589 -12.910 -2.591 1.00 95.69 97 ALA A N 1
ATOM 730 C CA . ALA A 1 97 ? -0.331 -12.960 -4.027 1.00 95.69 97 ALA A CA 1
ATOM 731 C C . ALA A 1 97 ? 0.104 -14.363 -4.485 1.00 95.69 97 ALA A C 1
ATOM 733 O O . ALA A 1 97 ? -0.446 -14.891 -5.446 1.00 95.69 97 ALA A O 1
ATOM 734 N N . LYS A 1 98 ? 1.004 -15.021 -3.739 1.00 96.50 98 LYS A N 1
ATOM 735 C CA . LYS A 1 98 ? 1.393 -16.417 -4.003 1.00 96.50 98 LYS A CA 1
ATOM 736 C C . LYS A 1 98 ? 0.216 -17.383 -3.894 1.00 96.50 98 LYS A C 1
ATOM 738 O O . LYS A 1 98 ? 0.041 -18.221 -4.769 1.00 96.50 98 LYS A O 1
ATOM 743 N N . LYS A 1 99 ? -0.578 -17.2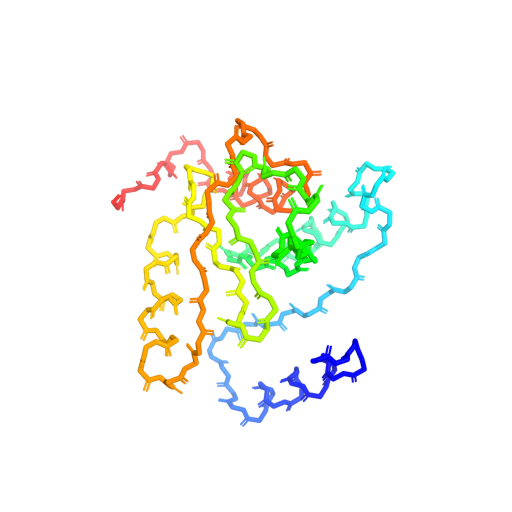79 -2.825 1.00 97.94 99 LYS A N 1
ATOM 744 C CA . LYS A 1 99 ? -1.725 -18.166 -2.584 1.00 97.94 99 LYS A CA 1
ATOM 745 C C . LYS A 1 99 ? -2.775 -18.061 -3.694 1.00 97.94 99 LYS A C 1
ATOM 747 O O . LYS A 1 99 ? -3.338 -19.071 -4.096 1.00 97.94 99 LYS A O 1
ATOM 752 N N . GLU A 1 100 ? -3.021 -16.849 -4.174 1.00 96.06 100 GLU A N 1
ATOM 753 C CA . GLU A 1 100 ? -4.034 -16.555 -5.190 1.00 96.06 100 GLU A CA 1
ATOM 754 C C . GLU A 1 100 ? -3.470 -16.598 -6.626 1.00 96.06 100 GLU A C 1
ATOM 756 O O . GLU A 1 100 ? -4.174 -16.254 -7.570 1.00 96.06 100 GLU A O 1
ATOM 761 N N . ASN A 1 101 ? -2.211 -17.025 -6.811 1.00 96.12 101 ASN A N 1
ATOM 762 C CA . ASN A 1 101 ? -1.505 -17.051 -8.102 1.00 96.12 101 ASN A CA 1
ATOM 763 C C . ASN A 1 101 ? -1.510 -15.699 -8.843 1.00 96.12 101 ASN A C 1
ATOM 765 O O . ASN A 1 101 ? -1.595 -15.642 -10.069 1.00 96.12 101 ASN A O 1
ATOM 769 N N . ILE A 1 102 ? -1.408 -14.601 -8.096 1.00 95.56 102 ILE A N 1
ATOM 770 C CA . ILE A 1 102 ? -1.303 -13.249 -8.641 1.00 95.56 102 ILE A CA 1
ATOM 771 C C . ILE A 1 102 ? 0.185 -12.955 -8.884 1.00 95.56 102 ILE A C 1
ATOM 773 O O . ILE A 1 102 ? 0.959 -12.950 -7.920 1.00 95.56 102 ILE A O 1
ATOM 777 N N . PRO A 1 103 ? 0.617 -12.708 -10.136 1.00 95.50 103 PRO A N 1
ATOM 778 C CA . PRO A 1 103 ? 1.996 -12.325 -10.416 1.00 95.50 103 PRO A CA 1
ATOM 779 C C . PRO A 1 103 ? 2.304 -10.970 -9.774 1.00 95.50 103 PRO A C 1
ATOM 781 O O . PRO A 1 103 ? 1.445 -10.091 -9.728 1.00 95.50 103 PRO A O 1
ATOM 784 N N . TYR A 1 104 ? 3.523 -10.797 -9.274 1.00 94.19 104 TYR A N 1
ATOM 785 C CA . TYR A 1 104 ? 3.986 -9.536 -8.702 1.00 94.19 104 TYR A CA 1
ATOM 786 C C . TYR A 1 104 ? 5.500 -9.395 -8.866 1.00 94.19 104 TYR A C 1
ATOM 788 O O . TYR A 1 104 ? 6.230 -10.383 -8.970 1.00 94.19 104 TYR A O 1
ATOM 796 N N . GLN A 1 105 ? 5.970 -8.155 -8.825 1.00 92.69 105 GLN A N 1
ATOM 797 C CA . GLN A 1 105 ? 7.383 -7.787 -8.896 1.00 92.69 105 GLN A CA 1
ATOM 798 C C . GLN A 1 105 ? 7.815 -7.188 -7.553 1.00 92.69 105 GLN A C 1
ATOM 800 O O . GLN A 1 105 ? 6.991 -6.630 -6.832 1.00 92.69 105 GLN A O 1
ATOM 805 N N . ILE A 1 106 ? 9.091 -7.304 -7.185 1.00 90.06 106 ILE A N 1
ATOM 806 C CA . ILE A 1 106 ? 9.636 -6.641 -5.990 1.00 90.06 106 ILE A CA 1
ATOM 807 C C . ILE A 1 106 ? 10.485 -5.462 -6.434 1.00 90.06 106 ILE A C 1
ATOM 809 O O . ILE A 1 106 ? 11.371 -5.622 -7.266 1.00 90.06 106 ILE A O 1
ATOM 813 N N . THR A 1 107 ? 10.241 -4.305 -5.829 1.00 84.00 107 THR A N 1
ATOM 814 C CA . THR A 1 107 ? 11.041 -3.096 -6.032 1.00 84.00 107 THR A CA 1
ATOM 815 C C . THR A 1 107 ? 11.461 -2.512 -4.689 1.00 84.00 107 THR A C 1
ATOM 817 O O . THR A 1 107 ? 10.731 -2.577 -3.695 1.00 84.00 107 THR A O 1
ATOM 820 N N . SER A 1 108 ? 12.663 -1.947 -4.645 1.00 72.25 108 SER A N 1
ATOM 821 C CA . SER A 1 108 ? 13.188 -1.222 -3.493 1.00 72.25 108 SER A CA 1
ATOM 822 C C . SER A 1 108 ? 13.616 0.162 -3.953 1.00 72.25 108 SER A C 1
ATOM 824 O O . SER A 1 108 ? 14.787 0.397 -4.232 1.00 72.25 108 SER A O 1
ATOM 826 N N . HIS A 1 109 ? 12.670 1.092 -4.070 1.00 66.12 109 HIS A N 1
ATOM 827 C CA . HIS A 1 109 ? 13.027 2.489 -4.307 1.00 66.12 109 HIS A CA 1
ATOM 828 C C . HIS A 1 109 ? 13.896 3.000 -3.146 1.00 66.12 109 HIS A C 1
ATOM 830 O O . HIS A 1 109 ? 13.455 3.004 -1.995 1.00 66.12 109 HIS A O 1
ATOM 836 N N . TYR A 1 110 ? 15.125 3.422 -3.449 1.00 52.53 110 TYR A N 1
ATOM 837 C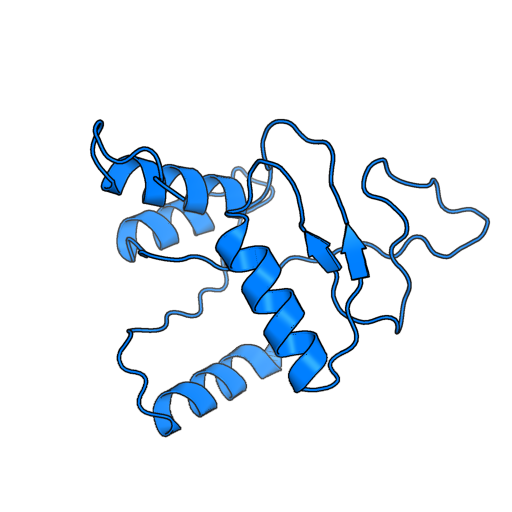 CA . TYR A 1 110 ? 16.148 3.813 -2.470 1.00 52.53 110 TYR A CA 1
ATOM 838 C C . TYR A 1 110 ? 16.009 5.272 -1.996 1.00 52.53 110 TYR A C 1
ATOM 840 O O . TYR A 1 110 ? 16.997 5.976 -1.795 1.00 52.53 110 TYR A O 1
ATOM 848 N N . LEU A 1 111 ? 14.779 5.770 -1.840 1.00 56.28 111 LEU A N 1
ATOM 849 C CA . LEU A 1 111 ? 14.562 7.106 -1.286 1.00 56.28 111 LEU A CA 1
ATOM 850 C C . LEU A 1 111 ? 14.383 7.005 0.230 1.00 56.28 111 LEU A C 1
ATOM 852 O O . LEU A 1 111 ? 13.498 6.305 0.722 1.00 56.28 111 LEU A O 1
ATOM 856 N N . SER A 1 112 ? 15.225 7.732 0.968 1.00 49.84 112 SER A N 1
ATOM 857 C CA . SER A 1 112 ? 15.182 7.836 2.434 1.00 49.84 112 SER A CA 1
ATOM 858 C C . SER A 1 112 ? 13.846 8.368 2.962 1.00 49.84 112 SER A C 1
ATOM 860 O O . SER A 1 112 ? 13.502 8.115 4.110 1.00 49.84 112 SER A O 1
ATOM 862 N N . VAL A 1 113 ? 13.077 9.062 2.120 1.00 56.75 113 VAL A N 1
ATOM 863 C CA . VAL A 1 113 ? 11.717 9.529 2.399 1.00 56.75 113 VAL A CA 1
ATOM 864 C C . VAL A 1 113 ? 10.868 9.286 1.153 1.00 56.75 113 VAL A C 1
ATOM 866 O O . VAL A 1 113 ? 11.275 9.655 0.047 1.00 56.75 113 VAL A O 1
ATOM 869 N N . SER A 1 114 ? 9.695 8.665 1.317 1.00 66.19 114 SER A N 1
ATOM 870 C CA . SER A 1 114 ? 8.723 8.565 0.223 1.00 66.19 114 SER A CA 1
ATOM 871 C C . SER A 1 114 ? 8.287 9.972 -0.184 1.00 66.19 114 SER A C 1
ATOM 873 O O . SER A 1 114 ? 7.975 10.787 0.675 1.00 66.19 114 SER A O 1
ATOM 875 N N . ARG A 1 115 ? 8.278 10.291 -1.479 1.00 72.88 115 ARG A N 1
ATOM 876 C CA . ARG A 1 115 ? 7.763 11.588 -1.958 1.00 72.88 115 ARG A CA 1
ATOM 877 C C . ARG A 1 115 ? 6.297 11.532 -2.372 1.00 72.88 115 ARG A C 1
ATOM 879 O O . ARG A 1 115 ? 5.765 12.565 -2.738 1.00 72.88 115 ARG A O 1
ATOM 886 N N . THR A 1 116 ? 5.692 10.353 -2.262 1.00 82.25 116 THR A N 1
ATOM 887 C CA . THR A 1 116 ? 4.305 10.067 -2.633 1.00 82.25 116 THR A CA 1
ATOM 888 C C . THR A 1 116 ? 3.367 10.160 -1.435 1.00 82.25 116 THR A C 1
ATOM 890 O O . THR A 1 116 ? 3.806 10.282 -0.284 1.00 82.25 116 THR A O 1
ATOM 893 N N . ASP A 1 117 ? 2.070 9.976 -1.684 1.00 83.44 117 ASP A N 1
ATOM 894 C CA . ASP A 1 117 ? 1.014 9.909 -0.665 1.00 83.44 117 ASP A CA 1
ATOM 895 C C . ASP A 1 117 ? 1.313 8.916 0.479 1.00 83.44 117 ASP A C 1
ATOM 897 O O . ASP A 1 117 ? 0.806 9.068 1.594 1.00 83.44 117 ASP A O 1
ATOM 901 N N . ALA A 1 118 ? 2.190 7.929 0.254 1.00 84.56 118 ALA A N 1
ATOM 902 C CA . ALA A 1 118 ? 2.618 6.984 1.285 1.00 84.56 118 ALA A CA 1
ATOM 903 C C . ALA A 1 118 ? 3.314 7.667 2.470 1.00 84.56 118 ALA A C 1
ATOM 905 O O . ALA A 1 118 ? 3.163 7.203 3.599 1.00 84.56 118 ALA A O 1
ATOM 906 N N . ALA A 1 119 ? 4.029 8.776 2.249 1.00 85.44 119 ALA A N 1
ATOM 907 C CA . ALA A 1 119 ? 4.648 9.525 3.341 1.00 85.44 119 ALA A CA 1
ATOM 908 C C . ALA A 1 119 ? 3.611 10.107 4.301 1.00 85.44 119 ALA A C 1
ATOM 910 O O . ALA A 1 119 ? 3.793 10.020 5.512 1.00 85.44 119 ALA A O 1
ATOM 911 N N . VAL A 1 120 ? 2.506 10.631 3.764 1.00 88.69 120 VAL A N 1
ATOM 912 C CA . VAL A 1 120 ? 1.421 11.196 4.570 1.00 88.69 120 VAL A CA 1
ATOM 913 C C . VAL A 1 120 ? 0.770 10.114 5.424 1.00 88.69 120 VAL A C 1
ATOM 915 O O . VAL A 1 120 ? 0.562 10.318 6.615 1.00 88.69 120 VAL A O 1
ATOM 918 N N . LEU A 1 121 ? 0.492 8.937 4.851 1.00 88.25 121 LEU A N 1
ATOM 919 C CA . LEU A 1 121 ? -0.091 7.838 5.624 1.00 88.25 121 LEU A CA 1
ATOM 920 C C . LEU A 1 121 ? 0.843 7.364 6.738 1.00 88.25 121 LEU A C 1
ATOM 922 O O . LEU A 1 121 ? 0.383 7.147 7.856 1.00 88.25 121 LEU A O 1
ATOM 926 N N . ILE A 1 122 ? 2.143 7.227 6.458 1.00 86.88 122 ILE A N 1
ATOM 927 C CA . ILE A 1 122 ? 3.133 6.854 7.476 1.00 86.88 122 ILE A CA 1
ATOM 928 C C . ILE A 1 122 ? 3.152 7.898 8.598 1.00 86.88 122 ILE A C 1
ATOM 930 O O . ILE A 1 122 ? 3.060 7.530 9.767 1.00 86.88 122 ILE A O 1
ATOM 934 N N . GLU A 1 123 ? 3.229 9.186 8.259 1.00 87.12 123 GLU A N 1
ATOM 935 C CA . GLU A 1 123 ? 3.266 10.278 9.234 1.00 87.12 123 GLU A CA 1
ATOM 936 C C . GLU A 1 123 ? 2.008 10.309 10.111 1.00 87.12 123 GLU A C 1
ATOM 938 O O . GLU A 1 123 ? 2.122 10.302 11.338 1.00 87.12 123 GLU A O 1
ATOM 943 N N . THR A 1 124 ? 0.816 10.269 9.509 1.00 88.31 124 THR A N 1
ATOM 944 C CA . THR A 1 124 ? -0.452 10.267 10.248 1.00 88.31 124 THR A CA 1
ATOM 945 C C . THR A 1 124 ? -0.573 9.026 11.140 1.00 88.31 124 THR A C 1
ATOM 947 O O . THR A 1 124 ? -0.875 9.151 12.322 1.00 88.31 124 THR A O 1
ATOM 950 N N . ILE A 1 125 ? -0.268 7.821 10.646 1.00 86.94 125 ILE A N 1
ATOM 951 C CA . ILE A 1 125 ? -0.351 6.591 11.461 1.00 86.94 125 ILE A CA 1
ATOM 952 C C . ILE A 1 125 ? 0.624 6.641 12.650 1.00 86.94 125 ILE A C 1
ATOM 954 O O . ILE A 1 125 ? 0.292 6.228 13.770 1.00 86.94 125 ILE A O 1
ATOM 958 N N . LEU A 1 126 ? 1.837 7.158 12.434 1.00 85.06 126 LEU A N 1
ATOM 959 C CA . LEU A 1 126 ? 2.834 7.305 13.493 1.00 85.06 126 LEU A CA 1
ATOM 960 C C . LEU A 1 126 ? 2.435 8.376 14.513 1.00 85.06 126 LEU A C 1
ATOM 962 O O . LEU A 1 126 ? 2.603 8.152 15.713 1.00 85.06 126 LEU A O 1
ATOM 966 N N . SER A 1 127 ? 1.854 9.498 14.075 1.00 85.88 127 SER A N 1
ATOM 967 C CA 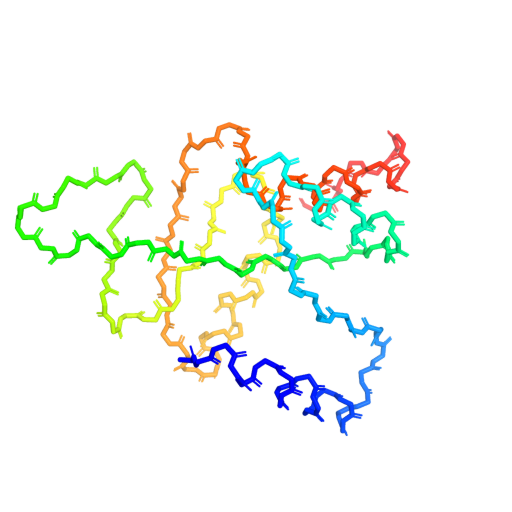. SER A 1 127 ? 1.388 10.562 14.975 1.00 85.88 127 SER A CA 1
ATOM 968 C C . SER A 1 127 ? 0.258 10.082 15.896 1.00 85.88 127 SER A C 1
ATOM 970 O O . SER A 1 127 ? 0.180 10.482 17.060 1.00 85.88 127 SER A O 1
ATOM 972 N N . MET A 1 128 ? -0.570 9.151 15.415 1.00 80.81 128 MET A N 1
ATOM 973 C CA . MET A 1 128 ? -1.647 8.526 16.182 1.00 80.81 128 MET A CA 1
ATOM 974 C C . MET A 1 128 ? -1.161 7.507 17.216 1.00 80.81 128 MET A C 1
ATOM 976 O O . MET A 1 128 ? -1.848 7.270 18.210 1.00 80.81 128 MET A O 1
ATOM 980 N N . SER A 1 129 ? -0.001 6.887 16.992 1.00 68.75 129 SER A N 1
ATOM 981 C CA . SER A 1 129 ? 0.452 5.734 17.780 1.00 68.75 129 SER A CA 1
ATOM 982 C C . SER A 1 129 ? 0.940 6.087 19.193 1.00 68.75 129 SER A C 1
ATOM 984 O O . SER A 1 129 ? 1.117 5.187 20.017 1.00 68.75 129 SER A O 1
ATOM 986 N N . GLY A 1 130 ? 1.084 7.377 19.520 1.00 53.62 130 GLY A N 1
ATOM 987 C CA . GLY A 1 130 ? 1.662 7.839 20.783 1.00 53.62 130 GLY A CA 1
ATOM 988 C C . GLY A 1 130 ? 3.162 7.527 20.862 1.00 53.62 130 GLY A C 1
ATOM 989 O O . GLY A 1 130 ? 3.648 6.563 20.275 1.00 53.62 130 GLY A O 1
ATOM 990 N N . LYS A 1 131 ? 3.920 8.341 21.604 1.00 44.66 131 LYS A N 1
ATOM 991 C CA . LYS A 1 131 ? 5.395 8.272 21.701 1.00 44.66 131 LYS A CA 1
ATOM 992 C C . LYS A 1 131 ? 5.972 6.932 22.214 1.00 44.66 131 LYS A C 1
ATOM 994 O O . LYS A 1 131 ? 7.187 6.785 22.219 1.00 44.66 131 LYS A O 1
ATOM 999 N N . ASP A 1 132 ? 5.132 5.956 22.566 1.00 43.34 132 ASP A N 1
ATOM 1000 C CA . ASP A 1 132 ? 5.522 4.692 23.208 1.00 43.34 132 ASP A CA 1
ATOM 1001 C C . ASP A 1 132 ? 5.259 3.426 22.376 1.00 43.34 132 ASP A C 1
ATOM 1003 O O . ASP A 1 132 ? 5.499 2.314 22.848 1.00 43.34 132 ASP A O 1
ATOM 1007 N N . LYS A 1 133 ? 4.787 3.540 21.129 1.00 41.66 133 LYS A N 1
ATOM 1008 C CA . LYS A 1 133 ? 4.558 2.370 20.262 1.00 41.66 133 LYS A CA 1
ATOM 1009 C C . LYS A 1 133 ? 5.518 2.347 19.081 1.00 41.66 133 LYS A C 1
ATOM 1011 O O . LYS A 1 133 ? 5.112 2.343 17.924 1.00 41.66 133 LYS A O 1
ATOM 1016 N N . PHE A 1 134 ? 6.814 2.262 19.377 1.00 39.53 134 PHE A N 1
ATOM 1017 C CA . PHE A 1 134 ? 7.726 1.640 18.421 1.00 39.53 134 PHE A CA 1
ATOM 1018 C C . PHE A 1 134 ? 7.257 0.200 18.215 1.00 39.53 134 PHE A C 1
ATOM 1020 O O . PHE A 1 134 ? 7.167 -0.575 19.168 1.00 39.53 134 PHE A O 1
ATOM 1027 N N . TYR A 1 135 ? 6.893 -0.109 16.972 1.00 42.75 135 TYR A N 1
ATOM 1028 C CA . TYR A 1 135 ? 6.493 -1.421 16.490 1.00 42.75 135 TYR A CA 1
ATOM 1029 C C . TYR A 1 135 ? 7.423 -2.509 17.050 1.00 42.75 135 TYR A C 1
ATOM 1031 O O . TYR A 1 135 ? 8.511 -2.742 16.533 1.00 42.75 135 TYR A O 1
ATOM 1039 N N . ARG A 1 136 ? 6.990 -3.184 18.121 1.00 28.91 136 ARG A N 1
ATOM 1040 C CA . ARG A 1 136 ? 7.512 -4.499 18.490 1.00 28.91 136 ARG A CA 1
ATOM 1041 C C . ARG A 1 136 ? 6.963 -5.491 17.471 1.00 28.91 136 ARG A C 1
ATOM 1043 O O . ARG A 1 136 ? 5.847 -5.982 17.631 1.00 28.91 136 ARG A O 1
ATOM 1050 N N . ALA A 1 137 ? 7.732 -5.727 16.418 1.00 34.03 137 ALA A N 1
ATOM 1051 C CA . ALA A 1 137 ? 7.638 -6.887 15.542 1.00 34.03 137 ALA A CA 1
ATOM 1052 C C . ALA A 1 137 ? 9.019 -7.147 14.939 1.00 34.03 137 ALA A C 1
ATOM 1054 O O . ALA A 1 137 ? 9.592 -6.186 14.380 1.00 34.03 137 ALA A O 1
#

Radius of gyration: 16.29 Å; chains: 1; bounding box: 38×38×48 Å

Secondary structure (DSSP, 8-state):
--TTSHHHHHHHHHHH--SS---------TTTTSHHHHHHHHHH--SS-----------STTSPPPTT----TTS-PEEE-STTS-HHHHHHHHHHHHHTT---EEE----SS--SHHHHHHHHHHHHT-TT-----